Protein AF-A0A178KIC1-F1 (afdb_monomer_lite)

Radius of gyration: 26.77 Å; chains: 1; bounding box: 73×58×84 Å

InterPro domains:
  IPR021482 Protein of unknown function DUF3135 [PF11333] (21-100)

Sequence (130 aa):
MGHDHNIHHTQGRNKTACQTLPSFDELKTLAEQDPAALDALRIEMSQTIIDNASPEMQPRLQAQQSHINQVIASGKNPNHVNVLLRAELHKQIVRFSQALNAPQTLHQHQAEIKPFRRPAPTSPPSGENG

Structure (mmCIF, N/CA/C/O backbone):
data_AF-A0A178KIC1-F1
#
_entry.id   AF-A0A178KIC1-F1
#
loop_
_atom_site.group_PDB
_atom_site.id
_atom_site.type_symbol
_atom_site.label_atom_id
_atom_site.label_alt_id
_atom_site.label_comp_id
_at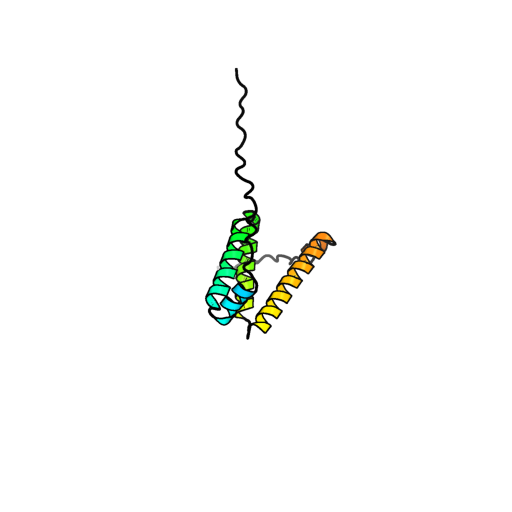om_site.label_asym_id
_atom_site.label_entity_id
_atom_site.label_seq_id
_atom_site.pdbx_PDB_ins_code
_atom_site.Cartn_x
_atom_site.Cartn_y
_atom_site.Cartn_z
_atom_site.occupancy
_atom_site.B_iso_or_equiv
_atom_site.auth_seq_id
_atom_site.auth_comp_id
_atom_site.auth_asym_id
_atom_site.auth_atom_id
_atom_site.pdbx_PDB_model_num
ATOM 1 N N . MET A 1 1 ? 55.209 9.829 -10.012 1.00 41.41 1 MET A N 1
ATOM 2 C CA . MET A 1 1 ? 54.029 10.511 -10.582 1.00 41.41 1 MET A CA 1
ATOM 3 C C . MET A 1 1 ? 52.830 9.600 -10.398 1.00 41.41 1 MET A C 1
ATOM 5 O O . MET A 1 1 ? 52.849 8.491 -10.916 1.00 41.41 1 MET A O 1
ATOM 9 N N . GLY A 1 2 ? 51.900 10.001 -9.529 1.00 37.50 2 GLY A N 1
ATOM 10 C CA . GLY A 1 2 ? 50.761 9.192 -9.095 1.00 37.50 2 GLY A CA 1
ATOM 11 C C . GLY A 1 2 ? 49.665 9.130 -10.153 1.00 37.50 2 GLY A C 1
ATOM 12 O O . GLY A 1 2 ? 49.376 10.135 -10.790 1.00 37.50 2 GLY A O 1
ATOM 13 N N . HIS A 1 3 ? 49.097 7.940 -10.328 1.00 42.38 3 HIS A N 1
ATOM 14 C CA . HIS A 1 3 ? 47.907 7.714 -11.136 1.00 42.38 3 HIS A CA 1
ATOM 15 C C . HIS A 1 3 ? 46.664 8.039 -10.308 1.00 42.38 3 HIS A C 1
ATOM 17 O O . HIS A 1 3 ? 46.506 7.541 -9.191 1.00 42.38 3 HIS A O 1
ATOM 23 N N . ASP A 1 4 ? 45.807 8.868 -10.889 1.00 40.66 4 ASP A N 1
ATOM 24 C CA . ASP A 1 4 ? 44.524 9.307 -10.362 1.00 40.66 4 ASP A CA 1
ATOM 25 C C . ASP A 1 4 ? 43.627 8.130 -9.947 1.00 40.66 4 ASP A C 1
ATOM 27 O O . ASP A 1 4 ? 43.136 7.360 -10.771 1.00 40.66 4 ASP A O 1
ATOM 31 N N . HIS A 1 5 ? 43.380 8.017 -8.642 1.00 43.31 5 HIS A N 1
ATOM 32 C CA . HIS A 1 5 ? 42.258 7.275 -8.077 1.00 43.31 5 HIS A CA 1
ATOM 33 C C . HIS A 1 5 ? 41.191 8.296 -7.679 1.00 43.31 5 HIS A C 1
ATOM 35 O O . HIS A 1 5 ? 41.214 8.822 -6.569 1.00 43.31 5 HIS A O 1
ATOM 41 N N . ASN A 1 6 ? 40.244 8.575 -8.575 1.00 39.69 6 ASN A N 1
ATOM 42 C CA . ASN A 1 6 ? 38.993 9.220 -8.191 1.00 39.69 6 ASN A CA 1
ATOM 43 C C . ASN A 1 6 ? 37.851 8.227 -8.410 1.00 39.69 6 ASN A C 1
ATOM 45 O O . ASN A 1 6 ? 37.223 8.161 -9.465 1.00 39.69 6 ASN A O 1
ATOM 49 N N . ILE A 1 7 ? 37.664 7.379 -7.400 1.00 43.94 7 ILE A N 1
ATOM 50 C CA . ILE A 1 7 ? 36.549 6.446 -7.295 1.00 43.94 7 ILE A CA 1
ATOM 51 C C . ILE A 1 7 ? 35.280 7.280 -7.125 1.00 43.94 7 ILE A C 1
ATOM 53 O O . ILE A 1 7 ? 35.124 7.991 -6.132 1.00 43.94 7 ILE A O 1
ATOM 57 N N . HIS A 1 8 ? 34.364 7.175 -8.089 1.00 42.84 8 HIS A N 1
ATOM 58 C CA . HIS A 1 8 ? 33.006 7.677 -7.938 1.00 42.84 8 HIS A CA 1
ATOM 59 C C . HIS A 1 8 ? 32.394 7.108 -6.653 1.00 42.84 8 HIS A C 1
ATOM 61 O O . HIS A 1 8 ? 32.136 5.907 -6.538 1.00 42.84 8 HIS A O 1
ATOM 67 N N . HIS A 1 9 ? 32.154 8.010 -5.701 1.00 42.44 9 HIS A N 1
ATOM 68 C CA . HIS A 1 9 ? 31.261 7.829 -4.566 1.00 42.44 9 HIS A CA 1
ATOM 69 C C . HIS A 1 9 ? 29.902 7.337 -5.081 1.00 42.44 9 HIS A C 1
ATOM 71 O O . HIS A 1 9 ? 29.070 8.117 -5.541 1.00 42.44 9 HIS A O 1
ATOM 77 N N . THR A 1 10 ? 29.665 6.031 -5.008 1.00 38.09 10 THR A N 1
ATOM 78 C CA . THR A 1 10 ? 28.318 5.463 -5.066 1.00 38.09 10 THR A CA 1
ATOM 79 C C . THR A 1 10 ? 27.839 5.336 -3.630 1.00 38.09 10 THR A C 1
ATOM 81 O O . THR A 1 10 ? 28.037 4.337 -2.942 1.00 38.09 10 THR A O 1
ATOM 84 N N . GLN A 1 11 ? 27.285 6.450 -3.158 1.00 40.28 11 GLN A N 1
ATOM 85 C CA . GLN A 1 11 ? 26.639 6.595 -1.865 1.00 40.28 11 GLN A CA 1
ATOM 86 C C . GLN A 1 11 ? 25.582 5.494 -1.679 1.00 40.28 11 GLN A C 1
ATOM 88 O O . GLN A 1 11 ? 24.658 5.371 -2.477 1.00 40.28 11 GLN A O 1
ATOM 93 N N . GLY A 1 12 ? 25.744 4.717 -0.607 1.00 38.12 12 GLY A N 1
ATOM 94 C CA . GLY A 1 12 ? 24.681 4.077 0.168 1.00 38.12 12 GLY A CA 1
ATOM 95 C C . GLY A 1 12 ? 23.603 3.313 -0.601 1.00 38.12 12 GLY A C 1
ATOM 96 O O . GLY A 1 12 ? 22.539 3.850 -0.893 1.00 38.12 12 GLY A O 1
ATOM 97 N N . ARG A 1 13 ? 23.785 1.995 -0.748 1.00 43.31 13 ARG A N 1
ATOM 98 C CA . ARG A 1 13 ? 22.633 1.082 -0.713 1.00 43.31 13 ARG A CA 1
ATOM 99 C C . ARG A 1 13 ? 21.936 1.305 0.630 1.00 43.31 13 ARG A C 1
ATOM 101 O O . ARG A 1 13 ? 22.449 0.862 1.657 1.00 43.31 13 ARG A O 1
ATOM 108 N N . ASN A 1 14 ? 20.830 2.044 0.631 1.00 5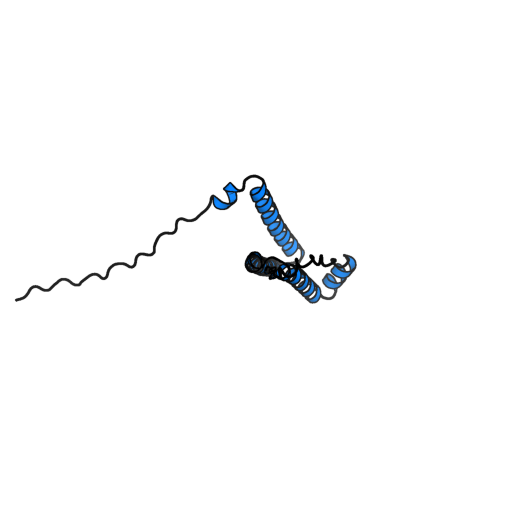1.28 14 ASN A N 1
ATOM 109 C CA . ASN A 1 14 ? 20.052 2.276 1.837 1.00 51.28 14 ASN A CA 1
ATOM 110 C C . ASN A 1 14 ? 19.491 0.924 2.286 1.00 51.28 14 ASN A C 1
ATOM 112 O O . ASN A 1 14 ? 18.758 0.250 1.563 1.00 51.28 14 ASN A O 1
ATOM 116 N N . LYS A 1 15 ? 19.973 0.475 3.441 1.00 44.50 15 LYS A N 1
ATOM 117 C CA . LYS A 1 15 ? 19.662 -0.805 4.061 1.00 44.50 15 LYS A CA 1
ATOM 118 C C . LYS A 1 15 ? 18.175 -0.787 4.401 1.00 44.50 15 LYS A C 1
ATOM 120 O O . LYS A 1 15 ? 17.762 -0.009 5.251 1.00 44.50 15 LYS A O 1
ATOM 125 N N . THR A 1 16 ? 17.398 -1.610 3.705 1.00 46.25 16 THR A N 1
ATOM 126 C CA . THR A 1 16 ? 15.946 -1.758 3.822 1.00 46.25 16 THR A CA 1
ATOM 127 C C . THR A 1 16 ? 15.518 -1.742 5.289 1.00 46.25 16 THR A C 1
ATOM 129 O O . THR A 1 16 ? 15.722 -2.721 6.009 1.00 46.25 16 THR A O 1
ATOM 132 N N . ALA A 1 17 ? 14.945 -0.628 5.750 1.00 47.03 17 ALA A N 1
ATOM 133 C CA . ALA A 1 17 ? 14.244 -0.587 7.021 1.00 47.03 17 ALA A CA 1
ATOM 134 C C . ALA A 1 17 ? 12.955 -1.388 6.828 1.00 47.03 17 ALA A C 1
ATOM 136 O O . ALA A 1 17 ? 11.935 -0.869 6.380 1.00 47.03 17 ALA A O 1
ATOM 137 N N . CYS A 1 18 ? 13.030 -2.691 7.090 1.00 49.28 18 CYS A N 1
ATOM 138 C CA . CYS A 1 18 ? 11.846 -3.492 7.331 1.00 49.28 18 CYS A CA 1
ATOM 139 C C . CYS A 1 18 ? 11.219 -2.921 8.609 1.00 49.28 18 CYS A C 1
ATOM 141 O O . CYS A 1 18 ? 11.667 -3.236 9.709 1.00 49.28 18 CYS A O 1
ATOM 143 N N . GLN A 1 19 ? 10.288 -1.979 8.454 1.00 63.94 19 GLN A N 1
ATOM 144 C CA . GLN A 1 19 ? 9.495 -1.457 9.560 1.00 63.94 19 GLN A CA 1
ATOM 145 C C . GLN A 1 19 ? 8.781 -2.648 10.199 1.00 63.94 19 GLN A C 1
ATOM 147 O O . GLN A 1 19 ? 8.022 -3.354 9.531 1.00 63.94 19 GLN A O 1
ATOM 152 N N . THR A 1 20 ? 9.078 -2.911 11.469 1.00 81.44 20 THR A N 1
ATOM 153 C CA . THR A 1 20 ? 8.405 -3.966 12.221 1.00 81.44 20 THR A CA 1
ATOM 154 C C . THR A 1 20 ? 6.955 -3.545 12.399 1.00 81.44 20 THR A C 1
ATOM 156 O O . THR A 1 20 ? 6.678 -2.515 13.009 1.00 81.44 20 THR A O 1
ATOM 159 N N . LEU A 1 21 ? 6.034 -4.327 11.838 1.00 87.12 21 LEU A N 1
ATOM 160 C CA . LEU A 1 21 ? 4.606 -4.110 12.028 1.00 87.12 21 LEU A CA 1
ATOM 161 C C . LEU A 1 21 ? 4.280 -4.164 13.534 1.00 87.12 21 LEU A C 1
ATOM 163 O O . LEU A 1 21 ? 4.779 -5.076 14.204 1.00 87.12 21 LEU A O 1
ATOM 167 N N . PRO A 1 22 ? 3.441 -3.251 14.062 1.00 91.25 22 PRO A N 1
ATOM 168 C CA . PRO A 1 22 ? 2.927 -3.376 15.420 1.00 91.25 22 PRO A CA 1
ATOM 169 C C . PRO A 1 22 ? 2.212 -4.711 15.624 1.00 91.25 22 PRO A C 1
ATOM 171 O O . PRO A 1 22 ? 1.761 -5.359 14.672 1.00 91.25 22 PRO A O 1
ATOM 174 N N . SER A 1 23 ? 2.099 -5.133 16.878 1.00 94.50 23 SER A N 1
ATOM 175 C CA . SER A 1 23 ? 1.374 -6.352 17.214 1.00 94.50 23 SER A CA 1
ATOM 176 C C . SER A 1 23 ? -0.100 -6.253 16.808 1.00 94.50 23 SER A C 1
ATOM 178 O O . SER A 1 23 ? -0.675 -5.170 16.679 1.00 94.50 23 SER A O 1
ATOM 180 N N . PHE A 1 24 ? -0.745 -7.407 16.627 1.00 94.12 24 PHE A N 1
ATOM 181 C CA . PHE A 1 24 ? -2.171 -7.442 16.306 1.00 94.12 24 PHE A CA 1
ATOM 182 C C . PHE A 1 24 ? -3.021 -6.736 17.372 1.00 94.12 24 PHE A C 1
ATOM 184 O O . PHE A 1 24 ? -3.958 -6.026 17.019 1.00 94.12 24 PHE A O 1
ATOM 191 N N . ASP A 1 25 ? -2.678 -6.893 18.653 1.00 96.19 25 ASP A N 1
ATOM 192 C CA . ASP A 1 25 ? -3.414 -6.273 19.757 1.00 96.19 25 ASP A CA 1
ATOM 193 C C . ASP A 1 25 ? -3.306 -4.742 19.728 1.00 96.19 25 ASP A C 1
ATOM 195 O O . ASP A 1 25 ? -4.302 -4.050 19.943 1.00 96.19 25 ASP A O 1
ATOM 199 N N . GLU A 1 26 ? -2.138 -4.196 19.381 1.00 94.62 26 GLU A N 1
ATOM 200 C CA . GLU A 1 26 ? -1.956 -2.752 19.181 1.00 94.62 26 GLU A CA 1
ATOM 201 C C . GLU A 1 26 ? -2.774 -2.248 17.986 1.00 94.62 26 GLU A C 1
ATOM 203 O O . GLU A 1 26 ? -3.506 -1.267 18.105 1.00 94.62 26 GLU A O 1
ATOM 208 N N . LEU A 1 27 ? -2.725 -2.951 16.849 1.00 94.69 27 LEU A N 1
ATOM 209 C CA . LEU A 1 27 ? -3.511 -2.592 15.663 1.00 94.69 27 LEU A CA 1
ATOM 210 C C . LEU A 1 27 ? -5.019 -2.664 15.927 1.00 94.69 27 LEU A C 1
ATOM 212 O O . LEU A 1 27 ? -5.770 -1.803 15.468 1.00 94.69 27 LEU A O 1
ATOM 216 N N . LYS A 1 28 ? -5.466 -3.672 16.680 1.00 94.31 28 LYS A N 1
ATOM 217 C CA . LYS A 1 28 ? -6.861 -3.819 17.099 1.00 94.31 28 LYS A CA 1
ATOM 218 C C . LYS A 1 28 ? -7.275 -2.671 18.017 1.00 94.31 28 LYS A C 1
ATOM 220 O O . LYS A 1 28 ? -8.339 -2.096 17.814 1.00 94.31 28 LYS A O 1
ATOM 225 N N . THR A 1 29 ? -6.422 -2.312 18.974 1.00 96.00 29 THR A N 1
ATOM 226 C CA . THR A 1 29 ? -6.663 -1.188 19.887 1.00 96.00 29 THR A CA 1
ATOM 227 C C . THR A 1 29 ? -6.839 0.111 19.105 1.00 96.00 29 THR A C 1
ATOM 229 O O . THR A 1 29 ? -7.819 0.818 19.321 1.00 96.00 29 THR A O 1
ATOM 232 N N . LEU A 1 30 ? -5.963 0.387 18.132 1.00 94.44 30 LEU A N 1
ATOM 233 C CA . LEU A 1 30 ? -6.111 1.539 17.239 1.00 94.44 30 LEU A CA 1
ATOM 234 C C . LEU A 1 30 ? -7.416 1.459 16.435 1.00 94.44 30 LEU A C 1
ATOM 236 O O . LEU A 1 30 ? -8.167 2.423 16.397 1.00 94.44 30 LEU A O 1
ATOM 240 N N . ALA A 1 31 ? -7.747 0.306 15.851 1.00 92.69 31 ALA A N 1
ATOM 241 C CA . ALA A 1 31 ? -8.984 0.145 15.083 1.00 92.69 31 ALA A CA 1
ATOM 242 C C . ALA A 1 31 ? -10.260 0.421 15.902 1.00 92.69 31 ALA A C 1
ATOM 244 O O . ALA A 1 31 ? -11.246 0.904 15.350 1.00 92.69 31 ALA A O 1
ATOM 245 N N . GLU A 1 32 ? -10.257 0.087 17.194 1.00 94.31 32 GLU A N 1
ATOM 246 C CA . GLU A 1 32 ? -11.413 0.239 18.083 1.00 94.31 32 GLU A CA 1
ATOM 247 C C . GLU A 1 32 ? -11.487 1.629 18.729 1.00 94.31 32 GLU A C 1
ATOM 249 O O . GLU A 1 32 ? -12.584 2.158 18.910 1.00 94.31 32 GLU A O 1
ATOM 254 N N . GLN A 1 33 ? -10.340 2.214 19.083 1.00 96.06 33 GLN A N 1
ATOM 255 C CA . GLN A 1 33 ? -10.265 3.438 19.888 1.00 96.06 33 GLN A CA 1
ATOM 256 C C . GLN A 1 33 ? -9.943 4.686 19.062 1.00 96.06 33 GLN A C 1
ATOM 258 O O . GLN A 1 33 ? -10.465 5.758 19.360 1.00 96.06 33 GLN A O 1
ATOM 263 N N . ASP A 1 34 ? -9.108 4.556 18.029 1.00 95.44 34 ASP A N 1
ATOM 264 C CA . ASP A 1 34 ? -8.693 5.660 17.161 1.00 95.44 34 ASP A CA 1
ATOM 265 C C . ASP A 1 34 ? -8.431 5.188 15.712 1.00 95.44 34 ASP A C 1
ATOM 267 O O . ASP A 1 34 ? -7.285 4.986 15.285 1.00 95.44 34 ASP A O 1
ATOM 271 N N . PRO A 1 35 ? -9.501 5.015 14.911 1.00 91.25 35 PRO A N 1
ATOM 272 C CA . PRO A 1 35 ? -9.380 4.595 13.518 1.00 91.25 35 PRO A CA 1
ATOM 273 C C . PRO A 1 35 ? -8.554 5.559 12.653 1.00 91.25 35 PRO A C 1
ATOM 275 O O . PRO A 1 35 ? -7.991 5.140 11.640 1.00 91.25 35 PRO A O 1
ATOM 278 N N . ALA A 1 36 ? -8.482 6.842 13.029 1.00 93.06 36 ALA A N 1
ATOM 279 C CA . ALA A 1 36 ? -7.698 7.835 12.305 1.00 93.06 36 ALA A CA 1
ATOM 280 C C . ALA A 1 36 ? -6.196 7.623 12.537 1.00 93.06 36 ALA A C 1
ATOM 282 O O . ALA A 1 36 ? -5.421 7.686 11.583 1.00 93.06 36 ALA A O 1
ATOM 283 N N . ALA A 1 37 ? -5.788 7.291 13.766 1.00 93.62 37 ALA A N 1
ATOM 284 C CA . ALA A 1 37 ? -4.408 6.914 14.063 1.00 93.62 37 ALA A CA 1
ATOM 285 C C . ALA A 1 37 ? -3.983 5.632 13.329 1.00 93.62 37 ALA A C 1
ATOM 287 O O . ALA A 1 37 ? -2.855 5.551 12.841 1.00 93.62 37 ALA A O 1
ATOM 288 N N . LEU A 1 38 ? -4.885 4.654 13.175 1.00 93.88 38 LEU A N 1
ATOM 289 C CA . LEU A 1 38 ? -4.604 3.461 12.369 1.00 93.88 38 LEU A CA 1
ATOM 290 C C . LEU A 1 38 ? -4.359 3.804 10.888 1.00 93.88 38 LEU A C 1
ATOM 292 O O . LEU A 1 38 ? -3.450 3.248 10.266 1.00 93.88 38 LEU A O 1
ATOM 296 N N . ASP A 1 39 ? -5.147 4.717 10.315 1.00 93.12 39 ASP A N 1
ATOM 297 C CA . ASP A 1 39 ? -4.950 5.147 8.926 1.00 93.12 39 ASP A CA 1
ATOM 298 C C . ASP A 1 39 ? -3.666 5.973 8.755 1.00 93.12 39 ASP A C 1
ATOM 300 O O . ASP A 1 39 ? -2.929 5.775 7.787 1.00 93.12 39 ASP A O 1
ATOM 304 N N . ALA A 1 40 ? -3.338 6.829 9.727 1.00 94.19 40 ALA A N 1
ATOM 305 C CA . ALA A 1 40 ? -2.081 7.572 9.749 1.00 94.19 40 ALA A CA 1
ATOM 306 C C . ALA A 1 40 ? -0.866 6.629 9.783 1.00 94.19 40 ALA A C 1
ATOM 308 O O . ALA A 1 40 ? 0.035 6.769 8.956 1.00 94.19 40 ALA A O 1
ATOM 309 N N . LEU A 1 41 ? -0.889 5.614 10.656 1.00 94.25 41 LEU A N 1
ATOM 310 C CA . LEU A 1 41 ? 0.146 4.579 10.733 1.00 94.25 41 LEU A CA 1
ATOM 311 C C . LEU A 1 41 ? 0.319 3.859 9.387 1.00 94.25 41 LEU A C 1
ATOM 313 O O . LEU A 1 41 ? 1.437 3.665 8.908 1.00 94.25 41 LEU A O 1
ATOM 317 N N . ARG A 1 42 ? -0.788 3.488 8.734 1.00 94.06 42 ARG A N 1
ATOM 318 C CA . ARG A 1 42 ? -0.757 2.851 7.410 1.00 94.06 42 ARG A CA 1
ATOM 319 C C . ARG A 1 42 ? -0.080 3.746 6.369 1.00 94.06 42 ARG A C 1
ATOM 321 O O . ARG A 1 42 ? 0.718 3.248 5.569 1.00 94.06 42 ARG A O 1
ATOM 328 N N . ILE A 1 43 ? -0.411 5.038 6.347 1.00 93.94 43 ILE A N 1
ATOM 329 C CA . ILE A 1 43 ? 0.177 6.009 5.415 1.00 93.94 43 ILE A CA 1
ATOM 330 C C . ILE A 1 43 ? 1.675 6.166 5.687 1.00 93.94 43 ILE A C 1
ATOM 332 O O . ILE A 1 43 ? 2.461 6.073 4.747 1.00 93.94 43 ILE A O 1
ATOM 336 N N . GLU A 1 44 ? 2.080 6.330 6.945 1.00 94.50 44 GLU A N 1
ATOM 337 C CA . GLU A 1 44 ? 3.483 6.483 7.351 1.00 94.50 44 GLU A CA 1
ATOM 338 C C . GLU A 1 44 ? 4.340 5.277 6.942 1.00 94.50 44 GLU A C 1
ATOM 340 O O . GLU A 1 44 ? 5.385 5.423 6.295 1.00 94.50 44 GLU A O 1
ATOM 345 N N . MET A 1 45 ? 3.873 4.064 7.255 1.00 93.31 45 MET A N 1
ATOM 346 C CA . MET A 1 45 ? 4.580 2.836 6.891 1.00 93.31 45 MET A CA 1
ATOM 347 C C . MET A 1 45 ? 4.711 2.692 5.370 1.00 93.31 45 MET A C 1
ATOM 349 O O . MET A 1 45 ? 5.758 2.281 4.867 1.00 93.31 45 MET A O 1
ATOM 353 N N . SER A 1 46 ? 3.671 3.064 4.622 1.00 93.06 46 SER A N 1
ATOM 354 C CA . SER A 1 46 ? 3.697 2.997 3.160 1.00 93.06 46 SER A CA 1
ATOM 355 C C . SER A 1 46 ? 4.613 4.057 2.548 1.00 93.06 46 SER A C 1
ATOM 357 O O . SER A 1 46 ? 5.361 3.755 1.618 1.00 93.06 46 SER A O 1
ATOM 359 N N . GLN A 1 47 ? 4.615 5.275 3.094 1.00 93.81 47 GLN A N 1
ATOM 360 C CA . GLN A 1 47 ? 5.513 6.343 2.664 1.00 93.81 47 GLN A CA 1
ATOM 361 C C . GLN A 1 47 ? 6.975 5.953 2.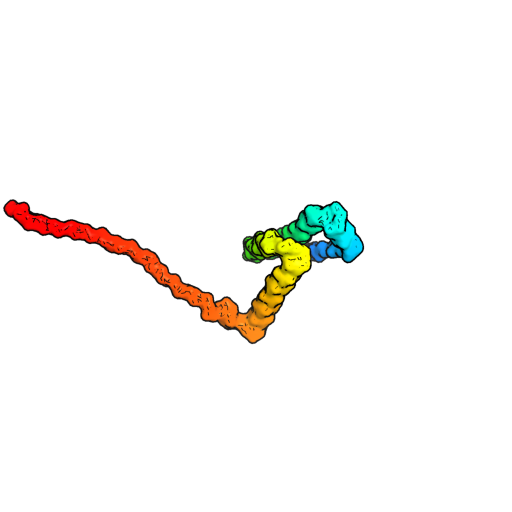892 1.00 93.81 47 GLN A C 1
ATOM 363 O O . GLN A 1 47 ? 7.797 6.116 1.999 1.00 93.81 47 GLN A O 1
ATOM 368 N N . THR A 1 48 ? 7.277 5.307 4.020 1.00 92.50 48 THR A N 1
ATOM 369 C CA . THR A 1 48 ? 8.615 4.767 4.287 1.00 92.50 48 THR A CA 1
ATOM 370 C C . THR A 1 48 ? 9.060 3.774 3.205 1.00 92.50 48 THR A C 1
ATOM 372 O O . THR A 1 48 ? 10.212 3.807 2.772 1.00 92.50 48 THR A O 1
ATOM 375 N N . ILE A 1 49 ? 8.169 2.897 2.726 1.00 91.38 49 ILE A N 1
ATOM 376 C CA . ILE A 1 49 ? 8.479 1.966 1.624 1.00 91.38 49 ILE A CA 1
ATOM 377 C C . ILE A 1 49 ? 8.759 2.730 0.323 1.00 91.38 49 ILE A C 1
ATOM 379 O O . ILE A 1 49 ? 9.698 2.387 -0.395 1.00 91.38 49 ILE A O 1
ATOM 383 N N . ILE A 1 50 ? 7.963 3.760 0.025 1.00 93.50 50 ILE A N 1
ATOM 384 C CA . ILE A 1 50 ? 8.137 4.610 -1.159 1.00 93.50 50 ILE A CA 1
ATOM 385 C C . ILE A 1 50 ? 9.489 5.324 -1.107 1.00 93.50 50 ILE A C 1
ATOM 387 O O . ILE A 1 50 ? 10.257 5.231 -2.060 1.00 93.50 50 ILE A O 1
ATOM 391 N N . ASP A 1 51 ? 9.810 5.976 0.007 1.00 93.50 51 ASP A N 1
ATOM 392 C CA . ASP A 1 51 ? 11.029 6.775 0.161 1.00 93.50 51 ASP A CA 1
ATOM 393 C C . ASP A 1 51 ? 12.302 5.928 0.031 1.00 93.50 51 ASP A C 1
ATOM 395 O O . ASP A 1 51 ? 13.324 6.397 -0.471 1.00 93.50 51 ASP A O 1
ATOM 399 N N . ASN A 1 52 ? 12.233 4.652 0.425 1.00 91.50 52 ASN A N 1
ATOM 400 C CA . ASN A 1 52 ? 13.338 3.700 0.305 1.00 91.50 52 ASN A CA 1
ATOM 401 C C . ASN A 1 52 ? 13.397 2.974 -1.052 1.00 91.50 52 ASN A C 1
ATOM 403 O O . ASN A 1 52 ? 14.339 2.216 -1.299 1.00 91.50 52 ASN A O 1
ATOM 407 N N . ALA A 1 53 ? 12.419 3.173 -1.938 1.00 92.31 53 ALA A N 1
ATOM 408 C CA . ALA A 1 53 ? 12.444 2.599 -3.278 1.00 92.31 53 ALA A CA 1
ATOM 409 C C . ALA A 1 53 ? 13.396 3.371 -4.207 1.00 92.31 53 ALA A C 1
ATOM 411 O O . ALA A 1 53 ? 13.720 4.538 -3.983 1.00 92.31 53 ALA A O 1
ATOM 412 N N . SER A 1 54 ? 13.814 2.729 -5.303 1.00 94.38 54 SER A N 1
ATOM 413 C CA . SER A 1 54 ? 14.603 3.392 -6.348 1.00 94.38 54 SER A CA 1
ATOM 414 C C . SER A 1 54 ? 13.853 4.607 -6.915 1.00 94.38 54 SER A C 1
ATOM 416 O O . SER A 1 54 ? 12.645 4.479 -7.147 1.00 94.38 54 SER A O 1
ATOM 418 N N . PRO A 1 55 ? 14.534 5.721 -7.251 1.00 94.94 55 PRO A N 1
ATOM 419 C CA . PRO A 1 55 ? 13.885 6.940 -7.749 1.00 94.94 55 PRO A CA 1
ATOM 420 C C . PRO A 1 55 ? 12.933 6.711 -8.931 1.00 94.94 55 PRO A C 1
ATOM 422 O O . PRO A 1 55 ? 11.856 7.291 -8.982 1.00 94.94 55 PRO A O 1
ATOM 425 N N . GLU A 1 56 ? 13.276 5.797 -9.841 1.00 94.81 56 GLU A N 1
ATOM 426 C CA . GLU A 1 56 ? 12.444 5.434 -10.999 1.00 94.81 56 GLU A CA 1
ATOM 427 C C . GLU A 1 56 ? 11.099 4.787 -10.615 1.00 94.81 56 GLU A C 1
ATOM 429 O O . GLU A 1 56 ? 10.112 4.892 -11.341 1.00 94.81 56 GLU A O 1
ATOM 434 N N . MET A 1 57 ? 11.044 4.119 -9.460 1.00 92.25 57 MET A N 1
ATOM 435 C CA . MET A 1 57 ? 9.874 3.378 -8.979 1.00 92.25 57 MET A CA 1
ATOM 436 C C . MET A 1 57 ? 8.966 4.237 -8.088 1.00 92.25 57 MET A C 1
ATOM 438 O O . MET A 1 57 ? 7.767 3.964 -7.994 1.00 92.25 57 MET A O 1
ATOM 442 N N . GLN A 1 58 ? 9.508 5.284 -7.457 1.00 96.00 58 GLN A N 1
ATOM 443 C CA . GLN A 1 58 ? 8.771 6.143 -6.525 1.00 96.00 58 GLN A CA 1
ATOM 444 C C . GLN A 1 58 ? 7.484 6.736 -7.123 1.00 96.00 58 GLN A C 1
ATOM 446 O O . GLN A 1 58 ? 6.440 6.578 -6.486 1.00 96.00 58 GLN A O 1
ATOM 451 N N . PRO A 1 59 ? 7.469 7.311 -8.348 1.00 95.88 59 PRO A N 1
ATOM 452 C CA . PRO A 1 59 ? 6.243 7.875 -8.921 1.00 95.88 59 PRO A CA 1
ATOM 453 C C . PRO A 1 59 ? 5.136 6.830 -9.074 1.00 95.88 59 PRO A C 1
ATOM 455 O O . PRO A 1 59 ? 3.962 7.086 -8.805 1.00 95.88 59 PRO A O 1
ATOM 458 N N . ARG A 1 60 ? 5.512 5.608 -9.468 1.00 93.88 60 ARG A N 1
ATOM 459 C CA . ARG A 1 60 ? 4.568 4.500 -9.612 1.00 93.88 60 ARG A CA 1
ATOM 460 C C . ARG A 1 60 ? 4.010 4.070 -8.258 1.00 93.88 60 ARG A C 1
ATOM 462 O O . ARG A 1 60 ? 2.810 3.821 -8.165 1.00 93.88 60 ARG A O 1
ATOM 469 N N . LEU A 1 61 ? 4.846 3.965 -7.226 1.00 94.81 61 LEU A N 1
ATOM 470 C CA . LEU A 1 61 ? 4.399 3.572 -5.887 1.00 94.81 61 LEU A CA 1
ATOM 471 C C . LEU A 1 61 ? 3.528 4.652 -5.231 1.00 94.81 61 LEU A C 1
ATOM 473 O O . LEU A 1 61 ? 2.523 4.312 -4.615 1.00 94.81 61 LEU A O 1
ATOM 477 N N . GLN A 1 62 ? 3.829 5.936 -5.442 1.00 96.50 62 GLN A N 1
ATOM 478 C CA . GLN A 1 62 ? 2.967 7.047 -5.019 1.00 96.50 62 GLN A CA 1
ATOM 479 C C . GLN A 1 62 ? 1.584 6.958 -5.671 1.00 96.50 62 GLN A C 1
ATOM 481 O O . GLN A 1 62 ? 0.569 7.025 -4.981 1.00 96.50 62 GLN A O 1
ATOM 486 N N . ALA A 1 63 ? 1.525 6.700 -6.982 1.00 95.50 63 ALA A N 1
ATOM 487 C CA . ALA A 1 63 ? 0.256 6.488 -7.673 1.00 95.50 63 ALA A CA 1
ATOM 488 C C . ALA A 1 63 ? -0.515 5.267 -7.127 1.00 95.50 63 ALA A C 1
ATOM 490 O O . ALA A 1 63 ? -1.738 5.323 -6.985 1.00 95.50 63 ALA A O 1
ATOM 491 N N . GLN A 1 64 ? 0.179 4.174 -6.775 1.00 94.44 64 GLN A N 1
ATOM 492 C CA . GLN A 1 64 ? -0.445 3.023 -6.106 1.00 94.44 64 GLN A CA 1
ATOM 493 C C . GLN A 1 64 ? -0.987 3.394 -4.721 1.00 94.44 64 GLN A C 1
ATOM 495 O O . GLN A 1 64 ? -2.098 2.991 -4.385 1.00 94.44 64 GLN A O 1
ATOM 500 N N . GLN A 1 65 ? -0.263 4.199 -3.942 1.00 95.38 65 GLN A N 1
ATOM 501 C CA . GLN A 1 65 ? -0.728 4.670 -2.639 1.00 95.38 65 GLN A CA 1
ATOM 502 C C . GLN A 1 65 ? -1.999 5.519 -2.758 1.00 95.38 65 GLN A C 1
ATOM 504 O O . GLN A 1 65 ? -2.954 5.308 -2.008 1.00 95.38 65 GLN A O 1
ATOM 509 N N . SER A 1 66 ? -2.048 6.440 -3.725 1.00 96.19 66 SER A N 1
ATOM 510 C CA . SER A 1 66 ? -3.253 7.228 -4.008 1.00 96.19 66 SER A CA 1
ATOM 511 C C . SER A 1 66 ? -4.431 6.338 -4.413 1.00 96.19 66 SER A C 1
ATOM 513 O O . SER A 1 66 ? -5.543 6.537 -3.928 1.00 96.19 66 SER A O 1
ATOM 515 N N . HIS A 1 67 ? -4.191 5.319 -5.245 1.00 95.00 67 HIS A N 1
ATOM 516 C CA . HIS A 1 67 ? -5.218 4.347 -5.634 1.00 95.00 67 HIS A CA 1
ATOM 517 C C . HIS A 1 67 ? -5.747 3.552 -4.433 1.00 95.00 67 HIS A C 1
ATOM 519 O O . HIS A 1 67 ? -6.957 3.437 -4.261 1.00 95.00 67 HIS A O 1
ATOM 525 N N . ILE A 1 68 ? -4.865 3.066 -3.553 1.00 94.44 68 ILE A N 1
ATOM 526 C CA . ILE A 1 68 ? -5.250 2.371 -2.314 1.00 94.44 68 ILE A CA 1
ATOM 527 C C . ILE A 1 68 ? -6.114 3.276 -1.426 1.00 94.44 68 ILE A C 1
ATOM 529 O O . ILE A 1 68 ? -7.151 2.832 -0.933 1.00 94.44 68 ILE A O 1
ATOM 533 N N . ASN A 1 69 ? -5.739 4.549 -1.267 1.00 95.25 69 ASN A N 1
ATOM 534 C CA . ASN A 1 69 ? -6.522 5.511 -0.487 1.00 95.25 69 ASN A CA 1
ATOM 535 C C . ASN A 1 69 ? -7.929 5.698 -1.077 1.00 95.25 69 ASN A C 1
ATOM 537 O O . ASN A 1 69 ? -8.915 5.688 -0.341 1.00 95.25 69 ASN A O 1
ATOM 541 N N . GLN A 1 70 ? -8.042 5.790 -2.405 1.00 95.19 70 GLN A N 1
ATOM 542 C CA . GLN A 1 70 ? -9.335 5.897 -3.080 1.00 95.19 70 GLN A CA 1
ATOM 543 C C . GLN A 1 70 ? -10.187 4.630 -2.910 1.00 95.19 70 GLN A C 1
ATOM 545 O O . GLN A 1 70 ? -11.399 4.715 -2.709 1.00 95.19 70 GLN A O 1
ATOM 550 N N . VAL A 1 71 ? -9.562 3.450 -2.961 1.00 94.38 71 VAL A N 1
ATOM 551 C CA . VAL A 1 71 ? -10.236 2.169 -2.715 1.00 94.38 71 VAL A CA 1
ATOM 552 C C . VAL A 1 71 ? -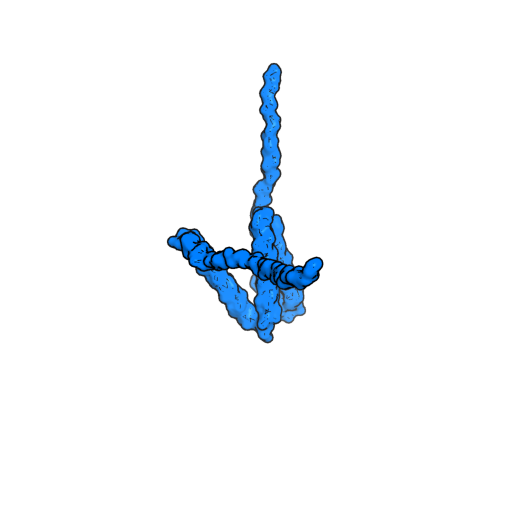10.814 2.124 -1.300 1.00 94.38 71 VAL A C 1
ATOM 554 O O . VAL A 1 71 ? -11.986 1.781 -1.141 1.00 94.38 71 VAL A O 1
ATOM 557 N N . ILE A 1 72 ? -10.036 2.526 -0.291 1.00 93.81 72 ILE A N 1
ATOM 558 C CA . ILE A 1 72 ? -10.490 2.601 1.105 1.00 93.81 72 ILE A CA 1
ATOM 559 C C . ILE A 1 72 ? -11.673 3.567 1.233 1.00 93.81 72 ILE A C 1
ATOM 561 O O . ILE A 1 72 ? -12.708 3.186 1.778 1.00 93.81 72 ILE A O 1
ATOM 565 N N . ALA A 1 73 ? -11.566 4.768 0.656 1.00 93.88 73 ALA A N 1
ATOM 566 C CA . ALA A 1 73 ? -12.621 5.782 0.698 1.00 93.88 73 ALA A CA 1
ATOM 567 C C . ALA A 1 73 ? -13.934 5.334 0.024 1.00 93.88 73 ALA A C 1
ATOM 569 O O . ALA A 1 73 ? -15.011 5.792 0.396 1.00 93.88 73 ALA A O 1
ATOM 570 N N . SER A 1 74 ? -13.864 4.427 -0.957 1.00 93.81 74 SER A N 1
ATOM 571 C CA . SER A 1 74 ? -15.047 3.867 -1.631 1.00 93.81 74 SER A CA 1
ATOM 572 C C . SER A 1 74 ? -15.762 2.760 -0.837 1.00 93.81 74 SER A C 1
ATOM 574 O O . SER A 1 74 ? -16.873 2.345 -1.187 1.00 93.81 74 SER A O 1
ATOM 576 N N . GLY A 1 75 ? -15.127 2.249 0.221 1.00 92.25 75 GLY A N 1
ATOM 577 C CA . GLY A 1 75 ? -15.680 1.204 1.069 1.00 92.25 75 GLY A CA 1
ATOM 578 C C . GLY A 1 75 ? -16.894 1.680 1.867 1.00 92.25 75 GLY A C 1
ATOM 579 O O . GLY A 1 75 ? -16.986 2.822 2.294 1.00 92.25 75 GLY A O 1
ATOM 580 N N . LYS A 1 76 ? -17.845 0.769 2.102 1.00 91.31 76 LYS A N 1
ATOM 581 C CA . LYS A 1 76 ? -19.097 1.072 2.831 1.00 91.31 76 LYS A CA 1
ATOM 582 C C . LYS A 1 76 ? -18.996 0.763 4.324 1.00 91.31 76 LYS A C 1
ATOM 584 O O . LYS A 1 76 ? -19.791 1.246 5.117 1.00 91.31 76 LYS A O 1
ATOM 589 N N . ASN A 1 77 ? -18.070 -0.123 4.674 1.00 91.75 77 ASN A N 1
ATOM 590 C CA . ASN A 1 77 ? -17.736 -0.554 6.024 1.00 91.75 77 ASN A CA 1
ATOM 591 C C . ASN A 1 77 ? -16.345 -1.229 5.985 1.00 91.75 77 ASN A C 1
ATOM 593 O O . ASN A 1 77 ? -15.867 -1.556 4.889 1.00 91.75 77 ASN A O 1
ATOM 597 N N . PRO A 1 78 ? -15.710 -1.485 7.141 1.00 89.81 78 PRO A N 1
ATOM 598 C CA . PRO A 1 78 ? -14.362 -2.058 7.195 1.00 89.81 78 PRO A CA 1
ATOM 599 C C . PRO A 1 78 ? -14.215 -3.410 6.478 1.00 89.81 78 PRO A C 1
ATOM 601 O O . PRO A 1 78 ? -13.216 -3.654 5.804 1.00 89.81 78 PRO A O 1
ATOM 604 N N . ASN A 1 79 ? -15.231 -4.277 6.533 1.00 93.75 79 ASN A N 1
ATOM 605 C CA . ASN A 1 79 ? -15.197 -5.563 5.830 1.00 93.75 79 ASN A CA 1
ATOM 606 C C . ASN A 1 79 ? -15.210 -5.380 4.308 1.00 93.75 79 ASN A C 1
ATOM 608 O O . ASN A 1 79 ? -14.476 -6.064 3.598 1.00 93.75 79 ASN A O 1
ATOM 612 N N . HIS A 1 80 ? -16.001 -4.429 3.802 1.00 95.75 80 HIS A N 1
ATOM 613 C CA . HIS A 1 80 ? -16.012 -4.096 2.380 1.00 95.75 80 HIS A CA 1
ATOM 614 C C . HIS A 1 80 ? -14.643 -3.569 1.928 1.00 95.75 80 HIS A C 1
ATOM 616 O O . HIS A 1 80 ? -14.130 -4.028 0.910 1.00 95.75 80 HIS A O 1
ATOM 622 N N . VAL A 1 81 ? -14.019 -2.683 2.713 1.00 94.75 81 VAL A N 1
ATOM 623 C CA . VAL A 1 81 ? -12.652 -2.199 2.448 1.00 94.75 81 VAL A CA 1
ATOM 624 C C . VAL A 1 81 ? -11.670 -3.369 2.358 1.00 94.75 81 VAL A C 1
ATOM 626 O O . VAL A 1 81 ? -10.945 -3.478 1.373 1.00 94.75 81 VAL A O 1
ATOM 629 N N . ASN A 1 82 ? -11.695 -4.293 3.320 1.00 94.06 82 ASN A N 1
ATOM 630 C CA . ASN A 1 82 ? -10.805 -5.459 3.326 1.00 94.06 82 ASN A CA 1
ATOM 631 C C . ASN A 1 82 ? -10.975 -6.346 2.083 1.00 94.06 82 ASN A C 1
ATOM 633 O O . ASN A 1 82 ? -9.987 -6.828 1.526 1.00 94.06 82 ASN A O 1
ATOM 637 N N . VAL A 1 83 ? -12.211 -6.539 1.610 1.00 96.62 83 VAL A N 1
ATOM 638 C CA . VAL A 1 83 ? -12.484 -7.274 0.364 1.00 96.62 83 VAL A CA 1
ATOM 639 C C . VAL A 1 83 ? -11.889 -6.549 -0.845 1.00 96.62 83 VAL A C 1
ATOM 641 O O . VAL A 1 83 ? -11.228 -7.184 -1.670 1.00 96.62 83 VAL A O 1
ATOM 644 N N . LEU A 1 84 ? -12.073 -5.229 -0.943 1.00 96.31 84 LEU A N 1
ATOM 645 C CA . LEU A 1 84 ? -11.530 -4.434 -2.047 1.00 96.31 84 LEU A CA 1
ATOM 646 C C . LEU A 1 84 ? -9.994 -4.428 -2.051 1.00 96.31 84 LEU A C 1
ATOM 648 O O . LEU A 1 84 ? -9.381 -4.633 -3.100 1.00 96.31 84 LEU A O 1
ATOM 652 N N . LEU A 1 85 ? -9.368 -4.267 -0.882 1.00 95.25 85 LEU A N 1
ATOM 653 C CA . LEU A 1 85 ? -7.913 -4.327 -0.730 1.00 95.25 85 LEU A CA 1
ATOM 654 C C . LEU A 1 85 ? -7.363 -5.704 -1.114 1.00 95.25 85 LEU A C 1
ATOM 656 O O . LEU A 1 85 ? -6.382 -5.795 -1.851 1.00 95.25 85 LEU A O 1
ATOM 660 N N . ARG A 1 86 ? -8.025 -6.789 -0.692 1.00 95.75 86 ARG A N 1
ATOM 661 C CA . ARG A 1 86 ? -7.643 -8.154 -1.079 1.00 95.75 86 ARG A CA 1
ATOM 662 C C . ARG A 1 86 ? -7.731 -8.360 -2.591 1.00 95.75 86 ARG A C 1
ATOM 664 O O . ARG A 1 86 ? -6.850 -8.998 -3.167 1.00 95.75 86 ARG A O 1
ATOM 671 N N . ALA A 1 87 ? -8.768 -7.827 -3.234 1.00 95.56 87 ALA A N 1
ATOM 672 C CA . ALA A 1 87 ? -8.907 -7.890 -4.684 1.00 95.56 87 ALA A CA 1
ATOM 673 C C . ALA A 1 87 ? -7.766 -7.141 -5.391 1.00 95.56 87 ALA A C 1
ATOM 675 O O . ALA A 1 87 ? -7.222 -7.646 -6.372 1.00 95.56 87 ALA A O 1
ATOM 676 N N . GLU A 1 88 ? -7.365 -5.973 -4.885 1.00 94.81 88 GLU A N 1
ATOM 677 C CA . GLU A 1 88 ? -6.240 -5.217 -5.441 1.00 94.81 88 GLU A CA 1
ATOM 678 C C . GLU A 1 88 ? -4.910 -5.964 -5.272 1.00 94.81 88 GLU A C 1
ATOM 680 O O . GLU A 1 88 ? -4.187 -6.149 -6.250 1.00 94.81 88 GLU A O 1
ATOM 685 N N . LEU A 1 89 ? -4.634 -6.505 -4.081 1.00 94.69 89 LEU A N 1
ATOM 686 C CA . LEU A 1 89 ? -3.459 -7.350 -3.841 1.00 94.69 89 LEU A CA 1
ATOM 687 C C . LEU A 1 89 ? -3.415 -8.553 -4.790 1.00 94.69 89 LEU A C 1
ATOM 689 O O . LEU A 1 89 ? -2.372 -8.848 -5.376 1.00 94.69 89 LEU A O 1
ATOM 693 N N . HIS A 1 90 ? -4.551 -9.222 -4.995 1.00 96.00 90 HIS A N 1
ATOM 694 C CA . HIS A 1 90 ? -4.630 -10.359 -5.906 1.00 96.00 90 HIS A CA 1
ATOM 695 C C . HIS A 1 90 ? -4.272 -9.970 -7.348 1.00 96.00 90 HIS A C 1
ATOM 697 O O . HIS A 1 90 ? -3.505 -10.686 -7.992 1.00 96.00 90 HIS A O 1
ATOM 703 N N . LYS A 1 91 ? -4.736 -8.813 -7.846 1.00 93.06 91 LYS A N 1
ATOM 704 C CA . LYS A 1 91 ? -4.342 -8.314 -9.178 1.00 93.06 91 LYS A CA 1
ATOM 705 C C . LYS A 1 91 ? -2.830 -8.133 -9.292 1.00 93.06 91 LYS A C 1
ATOM 707 O O . LYS A 1 91 ? -2.260 -8.489 -10.322 1.00 93.06 91 LYS A O 1
ATOM 712 N N . GLN A 1 92 ? -2.179 -7.594 -8.259 1.00 91.75 92 GLN A N 1
ATOM 713 C CA . GLN A 1 92 ? -0.728 -7.390 -8.276 1.00 91.75 92 GLN A CA 1
ATOM 714 C C . GLN A 1 92 ? 0.028 -8.724 -8.271 1.00 91.75 92 GLN A C 1
ATOM 716 O O . GLN A 1 92 ? 0.982 -8.880 -9.029 1.00 91.75 92 GLN A O 1
ATOM 721 N N . ILE A 1 93 ? -0.441 -9.717 -7.508 1.00 94.19 93 ILE A N 1
ATOM 722 C CA . ILE A 1 93 ? 0.131 -11.074 -7.505 1.00 94.19 93 ILE A CA 1
ATOM 723 C C . ILE A 1 93 ? -0.027 -11.743 -8.874 1.00 94.19 93 ILE A C 1
ATOM 725 O O . ILE A 1 93 ? 0.924 -12.334 -9.382 1.00 94.19 93 ILE A O 1
ATOM 729 N N . VAL A 1 94 ? -1.198 -11.625 -9.506 1.00 93.12 94 VAL A N 1
ATOM 730 C CA . VAL A 1 94 ? -1.428 -12.169 -10.853 1.00 93.12 94 VAL A CA 1
ATOM 731 C C . VAL A 1 94 ? -0.505 -11.501 -11.870 1.00 93.12 94 VAL A C 1
ATOM 733 O O . VAL A 1 94 ? 0.164 -12.199 -12.627 1.00 93.12 94 VAL A O 1
ATOM 736 N N . ARG A 1 95 ? -0.402 -10.166 -11.855 1.00 90.56 95 ARG A N 1
ATOM 737 C CA . ARG A 1 95 ? 0.521 -9.420 -12.727 1.00 90.56 95 ARG A CA 1
ATOM 738 C C . ARG A 1 95 ? 1.977 -9.819 -12.503 1.00 90.56 95 ARG A C 1
ATOM 740 O O . ARG A 1 95 ? 2.724 -9.953 -13.465 1.00 90.56 95 ARG A O 1
ATOM 747 N N . PHE A 1 96 ? 2.376 -10.027 -11.252 1.00 91.50 96 PHE A N 1
ATOM 748 C CA . PHE A 1 96 ? 3.717 -10.488 -10.913 1.00 91.50 96 PHE A CA 1
ATOM 749 C C . PHE A 1 96 ? 3.978 -11.903 -11.443 1.00 91.50 96 PHE A C 1
ATOM 751 O O . PHE A 1 96 ? 4.983 -12.136 -12.107 1.00 91.50 96 PHE A O 1
ATOM 758 N N . SER A 1 97 ? 3.037 -12.828 -11.242 1.00 94.12 97 SER A N 1
ATOM 759 C CA . SER A 1 97 ? 3.116 -14.180 -11.802 1.00 94.12 97 SER A CA 1
ATOM 760 C C . SER A 1 97 ? 3.207 -14.163 -13.333 1.00 94.12 97 SER A C 1
ATOM 762 O O . SER A 1 97 ? 4.019 -14.884 -13.908 1.00 94.12 97 SER A O 1
ATOM 764 N N . GLN A 1 98 ? 2.439 -13.300 -14.005 1.00 93.25 98 GLN A N 1
ATOM 765 C CA . GLN A 1 98 ? 2.529 -13.101 -15.455 1.00 93.25 98 GLN A CA 1
ATOM 766 C C . GLN A 1 98 ? 3.898 -12.564 -15.876 1.00 93.25 98 GLN A C 1
ATOM 768 O O . GLN A 1 98 ? 4.471 -13.069 -16.832 1.00 93.25 98 GLN A O 1
ATOM 773 N N . ALA A 1 99 ? 4.455 -11.592 -15.151 1.00 91.12 99 ALA A N 1
ATOM 774 C CA . ALA A 1 99 ? 5.783 -11.057 -15.442 1.00 91.12 99 ALA A CA 1
ATOM 775 C C . ALA A 1 99 ? 6.880 -12.132 -15.382 1.00 91.12 99 ALA A C 1
ATOM 777 O O . ALA A 1 99 ? 7.816 -12.091 -16.175 1.00 91.12 99 ALA A O 1
ATOM 778 N N . LEU A 1 100 ? 6.752 -13.096 -14.467 1.00 93.75 100 LEU A N 1
ATOM 779 C CA . LEU A 1 100 ? 7.707 -14.193 -14.320 1.00 93.75 100 LEU A CA 1
ATOM 780 C C . LEU A 1 100 ? 7.509 -15.306 -15.356 1.00 93.75 100 LEU A C 1
ATOM 782 O O . LEU A 1 100 ? 8.484 -15.817 -15.895 1.00 93.75 100 LEU A O 1
ATOM 786 N N . ASN A 1 101 ? 6.259 -15.695 -15.618 1.00 94.88 101 ASN A N 1
ATOM 787 C CA . ASN A 1 101 ? 5.951 -16.904 -16.390 1.00 94.88 101 ASN A CA 1
ATOM 788 C C . ASN A 1 101 ? 5.600 -16.630 -17.861 1.00 94.88 101 ASN A C 1
ATOM 790 O O . ASN A 1 101 ? 5.713 -17.522 -18.699 1.00 94.88 101 ASN A O 1
ATOM 794 N N . ALA A 1 102 ? 5.138 -15.422 -18.183 1.00 91.50 102 ALA A N 1
ATOM 795 C CA . ALA A 1 102 ? 4.690 -15.037 -19.519 1.00 91.50 102 ALA A CA 1
ATOM 796 C C . ALA A 1 102 ? 4.847 -13.516 -19.761 1.00 91.50 102 ALA A C 1
ATOM 798 O O . ALA A 1 102 ? 3.862 -12.835 -20.050 1.00 91.50 102 ALA A O 1
ATOM 799 N N . PRO A 1 103 ? 6.062 -12.943 -19.661 1.00 87.88 103 PRO A N 1
ATOM 800 C CA . PRO A 1 103 ? 6.285 -11.491 -19.714 1.00 87.88 103 PRO A CA 1
ATOM 801 C C . PRO A 1 103 ? 5.721 -10.811 -20.973 1.00 87.88 103 PRO A C 1
ATOM 803 O O . PRO A 1 103 ? 5.276 -9.665 -20.919 1.00 87.88 103 PRO A O 1
ATOM 806 N N . GLN A 1 104 ? 5.657 -11.525 -22.097 1.00 87.12 104 GLN A N 1
ATOM 807 C CA . GLN A 1 104 ? 5.051 -11.064 -23.347 1.00 87.12 104 GLN A CA 1
ATOM 808 C C . GLN A 1 104 ? 3.578 -10.643 -23.203 1.00 87.12 104 GLN A C 1
ATOM 810 O O . GLN A 1 104 ? 3.115 -9.772 -23.940 1.00 87.12 104 GLN A O 1
ATOM 815 N N . THR A 1 105 ? 2.834 -11.203 -22.240 1.00 86.19 105 THR A N 1
ATOM 816 C CA . THR A 1 105 ? 1.418 -10.861 -22.036 1.00 86.19 105 THR A CA 1
ATOM 817 C C . THR A 1 105 ? 1.236 -9.480 -21.409 1.00 86.19 105 THR A C 1
ATOM 819 O O . THR A 1 105 ? 0.153 -8.905 -21.502 1.00 86.19 105 THR A O 1
ATOM 822 N N . LEU A 1 106 ? 2.280 -8.909 -20.794 1.00 81.12 106 LEU A N 1
ATOM 823 C CA . LEU A 1 106 ? 2.220 -7.578 -20.180 1.00 81.12 106 LEU A CA 1
ATOM 824 C C . LEU A 1 106 ? 2.057 -6.454 -21.213 1.00 81.12 106 LEU A C 1
ATOM 826 O O . LEU A 1 106 ? 1.519 -5.398 -20.888 1.00 81.12 106 LEU A O 1
ATOM 830 N N . HIS A 1 107 ? 2.492 -6.686 -22.454 1.00 78.88 107 HIS A N 1
ATOM 831 C CA . HIS A 1 107 ? 2.499 -5.687 -23.529 1.00 78.88 107 HIS A CA 1
ATOM 832 C C . HIS A 1 107 ? 1.503 -5.991 -24.655 1.00 78.88 107 HIS A C 1
ATOM 834 O O . HIS A 1 107 ? 1.495 -5.298 -25.670 1.00 78.88 107 HIS A O 1
ATOM 840 N N . GLN A 1 108 ? 0.661 -7.014 -24.487 1.00 73.81 108 GLN A N 1
ATOM 841 C CA . GLN A 1 108 ? -0.212 -7.532 -25.546 1.00 73.81 108 GLN A CA 1
ATOM 842 C C . GLN A 1 108 ? -1.345 -6.571 -25.947 1.00 73.81 108 GLN A C 1
ATOM 844 O O . GLN A 1 108 ? -1.875 -6.678 -27.047 1.00 73.81 108 GLN A O 1
ATOM 849 N N . HIS A 1 109 ? -1.696 -5.616 -25.081 1.00 68.75 109 HIS A N 1
ATOM 850 C CA . HIS A 1 109 ? -2.800 -4.675 -25.288 1.00 68.75 109 HIS A CA 1
ATOM 851 C C . HIS A 1 109 ? -2.290 -3.230 -25.351 1.00 68.75 109 HIS A C 1
ATOM 853 O O . HIS A 1 109 ? -2.593 -2.415 -24.480 1.00 68.75 109 HIS A O 1
ATOM 859 N N . GLN A 1 110 ? -1.482 -2.909 -26.364 1.00 75.75 110 GLN A N 1
ATOM 860 C CA . GLN A 1 110 ? -1.111 -1.521 -26.654 1.00 75.75 110 GLN A CA 1
ATOM 861 C C . GLN A 1 110 ? -2.127 -0.884 -27.603 1.00 75.75 110 GLN A C 1
ATOM 863 O O . GLN A 1 110 ? -2.526 -1.486 -28.598 1.00 75.75 110 GLN A O 1
ATOM 868 N N . ALA A 1 111 ? -2.558 0.336 -27.283 1.00 79.69 111 ALA A N 1
ATOM 869 C CA . ALA A 1 111 ? -3.446 1.106 -28.142 1.00 79.69 111 ALA A CA 1
ATOM 870 C C . ALA A 1 111 ? -2.672 1.697 -29.329 1.00 79.69 111 ALA A C 1
ATOM 872 O O . ALA A 1 111 ? -1.550 2.180 -29.173 1.00 79.69 111 ALA A O 1
ATOM 873 N N . GLU A 1 112 ? -3.290 1.702 -30.510 1.00 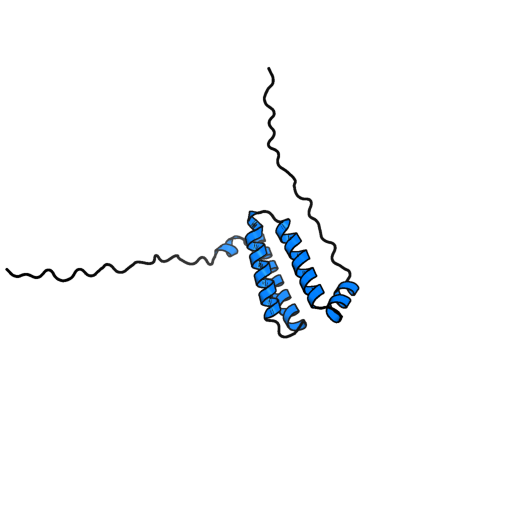83.44 112 GLU A N 1
ATOM 874 C CA . GLU A 1 112 ? -2.741 2.394 -31.674 1.00 83.44 112 GLU A CA 1
ATOM 875 C C . GLU A 1 112 ? -2.944 3.909 -31.515 1.00 83.44 112 GLU A C 1
ATOM 877 O O . GLU A 1 112 ? -4.076 4.393 -31.426 1.00 83.44 112 GLU A O 1
ATOM 882 N N . ILE A 1 113 ? -1.850 4.674 -31.488 1.00 84.31 113 ILE A N 1
ATOM 883 C CA . ILE A 1 113 ? -1.908 6.137 -31.418 1.00 84.31 113 ILE A CA 1
ATOM 884 C C . ILE A 1 113 ? -2.355 6.667 -32.784 1.00 84.31 113 ILE A C 1
ATOM 886 O O . ILE A 1 113 ? -1.576 6.704 -33.736 1.00 84.31 113 ILE A O 1
ATOM 890 N N . LYS A 1 114 ? -3.615 7.100 -32.890 1.00 87.44 114 LYS A N 1
ATOM 891 C CA . LYS A 1 114 ? -4.109 7.804 -34.080 1.00 87.44 114 LYS A CA 1
ATOM 892 C C . LYS A 1 114 ? -3.734 9.291 -33.992 1.00 87.44 114 LYS A C 1
ATOM 894 O O . LYS A 1 114 ? -4.037 9.927 -32.982 1.00 87.44 114 LYS A O 1
ATOM 899 N N . PRO A 1 115 ? -3.094 9.873 -35.020 1.00 83.81 115 PRO A N 1
ATOM 900 C CA . PRO A 1 115 ? -2.739 11.286 -35.007 1.00 83.81 115 PRO A CA 1
ATOM 901 C C . PRO A 1 115 ? -3.994 12.163 -35.089 1.00 83.81 115 PRO A C 1
ATOM 903 O O . PRO A 1 115 ? -4.872 11.941 -35.924 1.00 83.81 115 PRO A O 1
ATOM 906 N N . PHE A 1 116 ? -4.053 13.211 -34.267 1.00 83.50 116 PHE A N 1
ATOM 907 C CA . PHE A 1 116 ? -5.063 14.256 -34.416 1.00 83.50 116 PHE A CA 1
ATOM 908 C C . PHE A 1 116 ? -4.717 15.127 -35.630 1.00 83.50 116 PHE A C 1
ATOM 910 O O . PHE A 1 116 ? -3.732 15.865 -35.614 1.00 83.50 116 PHE A O 1
ATOM 917 N N . ARG A 1 117 ? -5.526 15.062 -36.694 1.00 83.44 117 ARG A N 1
ATOM 918 C CA . ARG A 1 117 ? -5.385 15.941 -37.863 1.00 83.44 117 ARG A CA 1
ATOM 919 C C . ARG A 1 117 ? -6.354 17.113 -37.741 1.00 83.44 117 ARG A C 1
ATOM 921 O O . ARG A 1 117 ? -7.565 16.911 -37.710 1.00 83.44 117 ARG A O 1
ATOM 928 N N . ARG A 1 118 ? -5.833 18.343 -37.699 1.00 79.81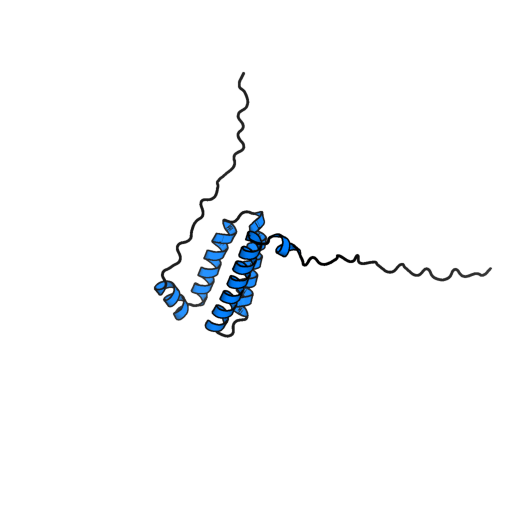 118 ARG A N 1
ATOM 929 C CA . ARG A 1 118 ? -6.663 19.551 -37.834 1.00 79.81 118 ARG A CA 1
ATOM 930 C C . ARG A 1 118 ? -7.203 19.608 -39.276 1.00 79.81 118 ARG A C 1
ATOM 932 O O . ARG A 1 118 ? -6.395 19.463 -40.197 1.00 79.81 118 ARG A O 1
ATOM 939 N N . PRO A 1 119 ? -8.517 19.796 -39.499 1.00 77.19 119 PRO A N 1
ATOM 940 C CA . PRO A 1 119 ? -9.046 19.981 -40.845 1.00 77.19 119 PRO A CA 1
ATOM 941 C C . PRO A 1 119 ? -8.408 21.218 -41.488 1.00 77.19 119 PRO A C 1
ATOM 943 O O . PRO A 1 119 ? -8.214 22.236 -40.821 1.00 77.19 119 PRO A O 1
ATOM 946 N N . ALA A 1 120 ? -8.027 21.107 -42.763 1.00 77.00 120 ALA A N 1
ATOM 947 C CA . ALA A 1 120 ? -7.428 22.215 -43.498 1.00 77.00 120 ALA A CA 1
ATOM 948 C C . ALA A 1 120 ? -8.430 23.381 -43.601 1.00 77.00 120 ALA A C 1
ATOM 950 O O . ALA A 1 120 ? -9.625 23.127 -43.777 1.00 77.00 120 ALA A O 1
ATOM 951 N N . PRO A 1 121 ? -7.974 24.643 -43.498 1.00 71.19 121 PRO A N 1
ATOM 952 C CA . PRO A 1 121 ? -8.842 25.788 -43.725 1.00 71.19 121 PRO A CA 1
ATOM 953 C C . PRO A 1 121 ? -9.342 25.748 -45.171 1.00 71.19 121 PRO A C 1
ATOM 955 O O . PRO A 1 121 ? -8.548 25.773 -46.110 1.00 71.19 121 PRO A O 1
ATOM 958 N N . THR A 1 122 ? -10.659 25.656 -45.349 1.00 70.94 122 THR A N 1
ATOM 959 C CA . THR A 1 122 ? -11.315 25.793 -46.651 1.00 70.94 122 THR A CA 1
ATOM 960 C C . THR A 1 122 ? -11.044 27.194 -47.180 1.00 70.94 122 THR A C 1
ATOM 962 O O . THR A 1 122 ? -11.591 28.169 -46.664 1.00 70.94 122 THR A O 1
ATOM 965 N N . SER A 1 123 ? -10.164 27.306 -48.173 1.00 70.88 123 SER A N 1
ATOM 966 C CA . SER A 1 123 ? -9.953 28.553 -48.906 1.00 70.88 123 SER A CA 1
ATOM 967 C C . SER A 1 123 ? -11.278 28.977 -49.558 1.00 70.88 123 SER A C 1
ATOM 969 O O . SER A 1 123 ? -11.934 28.128 -50.168 1.00 70.88 123 SER A O 1
ATOM 971 N N . PRO A 1 124 ? -11.713 30.243 -49.421 1.00 70.06 124 PRO A N 1
ATOM 972 C CA . PRO A 1 124 ? -12.919 30.714 -50.091 1.00 70.06 124 PRO A CA 1
ATOM 973 C C . PRO A 1 124 ? -12.713 30.732 -51.616 1.00 70.06 124 PRO A C 1
ATOM 975 O O . PRO A 1 124 ? -11.576 30.888 -52.071 1.00 70.06 124 PRO A O 1
ATOM 978 N N . PRO A 1 125 ? -13.787 30.564 -52.411 1.00 63.31 125 PRO A N 1
ATOM 979 C CA . PRO A 1 125 ? -13.695 30.553 -53.866 1.00 63.31 125 PRO A CA 1
ATOM 980 C C . PRO A 1 125 ? -13.135 31.887 -54.363 1.00 63.31 125 PRO A C 1
ATOM 982 O O . PRO A 1 125 ? -13.648 32.952 -54.016 1.00 63.31 125 PRO A O 1
ATOM 985 N N . SER A 1 126 ? -12.066 31.822 -55.160 1.00 62.38 126 SER A N 1
ATOM 986 C CA . SER A 1 126 ? -11.528 32.969 -55.886 1.00 62.38 126 SER A CA 1
ATOM 987 C C . SER A 1 126 ? -12.632 33.544 -56.765 1.00 62.38 126 SER A C 1
ATOM 989 O O . SER A 1 126 ? -13.080 32.892 -57.705 1.00 62.38 126 SER A O 1
ATOM 991 N N . GLY A 1 127 ? -13.095 34.744 -56.421 1.00 58.00 127 GLY A N 1
ATOM 992 C CA . GLY A 1 127 ? -13.966 35.517 -57.288 1.00 58.00 127 GLY A CA 1
ATOM 993 C C . GLY A 1 127 ? -13.232 35.830 -58.586 1.00 58.00 127 GLY A C 1
ATOM 994 O O . GLY A 1 127 ? -12.242 36.557 -58.580 1.00 58.00 127 GLY A O 1
ATOM 995 N N . GLU A 1 128 ? -13.726 35.262 -59.682 1.00 57.56 128 GLU A N 1
ATOM 996 C CA . GLU A 1 128 ? -13.737 35.928 -60.983 1.00 57.56 128 GLU A CA 1
ATOM 997 C C . GLU A 1 128 ? -14.440 37.293 -60.866 1.00 57.56 128 GLU A C 1
ATOM 999 O O . GLU A 1 128 ? -15.274 37.482 -59.974 1.00 57.56 128 GLU A O 1
ATOM 1004 N N . ASN A 1 129 ? -14.141 38.177 -61.826 1.00 51.41 129 ASN A N 1
ATOM 1005 C CA . ASN A 1 129 ? -14.631 39.546 -62.084 1.00 51.41 129 ASN A CA 1
ATOM 1006 C C . ASN A 1 129 ? -13.615 40.634 -61.674 1.00 51.41 129 ASN A C 1
ATOM 1008 O O . ASN A 1 129 ? -13.380 40.847 -60.490 1.00 51.41 129 ASN A O 1
ATOM 1012 N N . GLY A 1 130 ? -12.999 41.384 -62.590 1.00 45.72 130 GLY A N 1
ATOM 1013 C CA . GLY A 1 130 ? -13.084 41.431 -64.054 1.00 45.72 130 GLY A CA 1
ATOM 1014 C C . GLY A 1 130 ? -12.051 42.406 -64.613 1.00 45.72 130 GLY A C 1
ATOM 1015 O O . GLY A 1 130 ? -11.382 43.082 -63.797 1.00 45.72 130 GLY A O 1
#

Foldseek 3Di:
DDDDDPPPPPDDPDDDPPPDDDDPVVLVCCVVPPVPVNVVVVLVNLVSVLVSDDPVCNVVSVVVVVVLVVLCVPAPDPVSNVVSVVVVVVVVVVVVVCCVPPVVVVCPDDDDDDDDDDDDPDDPDPDDDD

pLDDT: mean 82.28, std 18.61, range [37.5, 96.62]

Organism: NCBI:txid858640

Secondary structure (DSSP, 8-state):
------------------PPPPPHHHHHHHHHH-HHHHHHHHHHHHHHHHHTS-TTTHHHHHHHHHHHHHHHHT-SSHHHHHHHHHHHHHHHHHHHHHHHH-GGGGGS-PPP----PPPPP-PPP-----